Protein AF-A0A837KH55-F1 (afdb_monomer)

pLDDT: mean 96.49, std 4.57, range [69.25, 98.75]

Nearest PDB structures (foldseek):
  2b5a-assembly1_A  TM=7.692E-01  e=3.011E-03  [Bacillus] caldolyticus
  3f52-assembly1_A  TM=7.999E-01  e=3.204E-03  Corynebacterium glutamicum
  4ia8-assembly1_B  TM=8.181E-01  e=1.114E-02  Enterobacter sp. RFL1396
  3g5g-assembly5_J  TM=8.194E-01  e=1.262E-02  Enterobacter sp. RFL1396
  1adr-assembly1_A  TM=7.887E-01  e=1.114E-02  Lederbergvirus P22

Mean predicted aligned error: 2.12 Å

Radius of gyration: 10.91 Å; Cα contacts (8 Å, |Δi|>4): 72; chains: 1; bounding box: 23×23×25 Å

Secondary structure (DSSP, 8-state):
-----HHHHHHHHHHTT--HHHHHHHTTS-HHHHHHHHTTSS---HHHHHHHHHHTT--HHHHHHHHHS--

Foldseek 3Di:
DADDALQLLVLLCVVVVHQLQRSQVLLVHGSVVNVCRNVVVDTQDPSSVVSNCVSSVDDNVNSVVSNPDDD

InterPro domains:
  IPR001387 Cro/C1-type, helix-turn-helix domain [PF01381] (16-61)
  IPR001387 Cro/C1-type, helix-turn-helix domain [PS50943] (9-63)
  IPR001387 Cro/C1-type, helix-turn-helix domain [SM00530] (8-63)
  IPR001387 Cro/C1-type, helix-turn-helix domain [cd00093] (6-61)
  IPR010982 Lambda repressor-like, DNA-binding domain superfamily [G3DSA:1.10.260.40] (6-68)
  IPR010982 Lambda repressor-like, DNA-binding domain superfamily [SSF47413] (6-61)

Solvent-accessible surface area (backbone atoms only — not comparable to full-atom values): 4122 Å² total; per-residue (Å²): 129,74,86,55,44,39,69,54,50,52,44,51,34,57,76,70,69,45,52,51,49,58,52,15,53,77,62,74,47,53,23,66,58,43,53,34,21,58,69,66,78,36,80,64,47,73,74,52,37,54,41,51,33,65,75,68,68,57,43,63,66,57,51,50,53,51,68,69,48,84,130

Structure (mmCIF, N/CA/C/O backbone):
data_AF-A0A837KH55-F1
#
_entry.id   AF-A0A837KH55-F1
#
loop_
_atom_site.group_PDB
_atom_site.id
_atom_site.type_symbol
_atom_site.label_atom_id
_atom_site.label_alt_id
_atom_site.label_comp_id
_atom_site.label_asym_id
_atom_site.label_entity_id
_atom_site.label_seq_id
_atom_site.pdbx_PDB_ins_code
_atom_site.Cartn_x
_atom_site.Cartn_y
_atom_site.Cartn_z
_atom_site.occupancy
_atom_site.B_iso_or_equiv
_atom_site.auth_seq_id
_atom_site.auth_comp_id
_atom_site.auth_asym_id
_atom_site.auth_atom_id
_atom_site.pdbx_PDB_model_num
ATOM 1 N N . MET A 1 1 ? 8.120 7.628 -10.698 1.00 77.75 1 MET A N 1
ATOM 2 C CA . MET A 1 1 ? 7.574 7.394 -9.339 1.00 77.75 1 MET A CA 1
ATOM 3 C C . MET A 1 1 ? 6.320 6.553 -9.493 1.00 77.75 1 MET A C 1
ATOM 5 O O . MET A 1 1 ? 5.512 6.897 -10.347 1.00 77.75 1 MET A O 1
ATOM 9 N N . VAL A 1 2 ? 6.182 5.457 -8.743 1.00 92.81 2 VAL A N 1
ATOM 10 C CA . VAL A 1 2 ? 5.002 4.577 -8.816 1.00 92.81 2 VAL A CA 1
ATOM 11 C C . VAL A 1 2 ? 3.739 5.384 -8.501 1.00 92.81 2 VAL A C 1
ATOM 13 O O . VAL A 1 2 ? 3.685 6.081 -7.485 1.00 92.81 2 VAL A O 1
ATOM 16 N N . LYS A 1 3 ? 2.733 5.320 -9.381 1.00 95.25 3 LYS A N 1
ATOM 17 C CA . LYS A 1 3 ? 1.420 5.924 -9.131 1.00 95.25 3 LYS A CA 1
ATOM 18 C C . LYS A 1 3 ? 0.623 4.998 -8.214 1.00 95.25 3 LYS A C 1
ATOM 20 O O . LYS A 1 3 ? 0.298 3.879 -8.605 1.00 95.25 3 LYS A O 1
ATOM 25 N N . VAL A 1 4 ? 0.298 5.493 -7.022 1.00 97.56 4 VAL A N 1
ATOM 26 C CA . VAL A 1 4 ? -0.535 4.793 -6.039 1.00 97.56 4 VAL A CA 1
ATOM 27 C C . VAL A 1 4 ? -1.924 5.422 -6.035 1.00 97.56 4 VAL A C 1
ATOM 29 O O . VAL A 1 4 ? -2.074 6.585 -5.672 1.00 97.56 4 VAL A O 1
ATOM 32 N N . ASP A 1 5 ? -2.919 4.656 -6.466 1.00 97.50 5 ASP A N 1
ATOM 33 C CA . ASP A 1 5 ? -4.342 5.001 -6.478 1.00 97.50 5 ASP A CA 1
ATOM 34 C C . ASP A 1 5 ? -5.157 3.892 -5.792 1.00 97.50 5 ASP A C 1
ATOM 36 O O . ASP A 1 5 ? -4.592 2.912 -5.301 1.00 97.50 5 ASP A O 1
ATOM 40 N N . SER A 1 6 ? -6.477 4.073 -5.706 1.00 97.69 6 SER A N 1
ATOM 41 C CA . SER A 1 6 ? -7.383 3.140 -5.029 1.00 97.69 6 SER A CA 1
ATOM 42 C C . SER A 1 6 ? -7.254 1.709 -5.554 1.00 97.69 6 SER A C 1
ATOM 44 O O . SER A 1 6 ? -7.168 0.779 -4.759 1.00 97.69 6 SER A O 1
ATOM 46 N N . GLU A 1 7 ? -7.161 1.535 -6.874 1.00 97.12 7 GLU A N 1
ATOM 47 C CA . GLU A 1 7 ? -6.999 0.226 -7.509 1.00 97.12 7 GLU A CA 1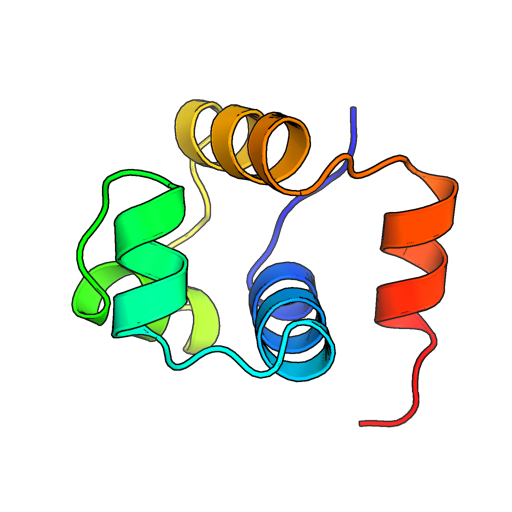
ATOM 48 C C . GLU A 1 7 ? -5.730 -0.490 -7.025 1.00 97.12 7 GLU A C 1
ATOM 50 O O . GLU A 1 7 ? -5.787 -1.652 -6.617 1.00 97.12 7 GLU A O 1
ATOM 55 N N . LEU A 1 8 ? -4.584 0.203 -7.022 1.00 97.69 8 LEU A N 1
ATOM 56 C CA . LEU A 1 8 ? -3.334 -0.397 -6.559 1.00 97.69 8 LEU A CA 1
ATOM 57 C C . LEU A 1 8 ? -3.394 -0.752 -5.070 1.00 97.69 8 LEU A C 1
ATOM 59 O O . LEU A 1 8 ? -2.864 -1.788 -4.681 1.00 97.69 8 LEU A O 1
ATOM 63 N N . VAL A 1 9 ? -4.047 0.075 -4.246 1.00 98.12 9 VAL A N 1
ATOM 64 C CA . VAL A 1 9 ? -4.228 -0.202 -2.811 1.00 98.12 9 VAL A CA 1
ATOM 65 C C . VAL A 1 9 ? -5.057 -1.469 -2.594 1.00 98.12 9 VAL A C 1
ATOM 67 O O . VAL A 1 9 ? -4.623 -2.330 -1.833 1.00 98.12 9 VAL A O 1
ATOM 70 N N . ILE A 1 10 ? -6.183 -1.621 -3.301 1.00 98.06 10 ILE A N 1
ATOM 71 C CA . ILE A 1 10 ? -7.048 -2.811 -3.210 1.00 98.06 10 ILE A CA 1
ATOM 72 C C . ILE A 1 10 ? -6.252 -4.074 -3.540 1.00 98.06 10 ILE A C 1
ATOM 74 O O . ILE A 1 10 ? -6.228 -5.027 -2.761 1.00 98.06 10 ILE A O 1
ATOM 78 N N . ARG A 1 11 ? -5.579 -4.068 -4.695 1.00 97.75 11 ARG A N 1
ATOM 79 C CA . ARG A 1 11 ? -4.855 -5.234 -5.216 1.00 97.75 11 ARG A CA 1
ATOM 80 C C . ARG A 1 11 ? -3.667 -5.597 -4.337 1.00 97.75 11 ARG A C 1
ATOM 82 O O . ARG A 1 11 ? -3.502 -6.760 -3.988 1.00 97.75 11 ARG A O 1
ATOM 89 N N . LEU A 1 12 ? -2.873 -4.604 -3.937 1.00 98.06 12 LEU A N 1
ATOM 90 C CA . LEU A 1 12 ? -1.741 -4.816 -3.041 1.00 98.06 12 LEU A CA 1
ATOM 91 C C . LEU A 1 12 ? -2.197 -5.395 -1.702 1.00 98.06 12 LEU A C 1
ATOM 93 O O . LEU A 1 12 ? -1.638 -6.384 -1.242 1.00 98.06 12 LEU A O 1
ATOM 97 N N . ARG A 1 13 ? -3.242 -4.818 -1.097 1.00 98.06 13 ARG A N 1
ATOM 98 C CA . ARG A 1 13 ? -3.780 -5.314 0.170 1.00 98.06 13 ARG A CA 1
ATOM 99 C C . ARG A 1 13 ? -4.265 -6.761 0.052 1.00 98.06 13 ARG A C 1
ATOM 101 O O . ARG A 1 13 ? -4.000 -7.554 0.952 1.00 98.06 13 ARG A O 1
ATOM 108 N N . ALA A 1 14 ? -4.968 -7.093 -1.033 1.00 97.00 14 ALA A N 1
ATOM 109 C CA . ALA A 1 14 ? -5.480 -8.439 -1.276 1.00 97.00 14 ALA A CA 1
ATOM 110 C C . ALA A 1 14 ? -4.351 -9.466 -1.463 1.00 97.00 14 ALA A C 1
ATOM 112 O O . ALA A 1 14 ? -4.402 -10.531 -0.854 1.00 97.00 14 ALA A O 1
ATOM 113 N N . VAL A 1 15 ? -3.314 -9.132 -2.239 1.00 96.75 15 VAL A N 1
ATOM 114 C CA . VAL A 1 15 ? -2.150 -10.010 -2.472 1.00 96.75 15 VAL A CA 1
ATOM 115 C C . VAL A 1 15 ? -1.341 -10.242 -1.196 1.00 96.75 15 VAL A C 1
ATOM 117 O O . VAL A 1 15 ? -0.866 -11.349 -0.965 1.00 96.75 15 VAL A O 1
ATOM 120 N N . GLU A 1 16 ? -1.234 -9.231 -0.336 1.00 96.81 16 GLU A N 1
ATOM 121 C CA . GLU A 1 16 ? -0.590 -9.351 0.977 1.00 96.81 16 GLU A CA 1
ATOM 122 C C . GLU A 1 16 ? -1.454 -10.104 2.010 1.00 96.81 16 GLU A C 1
ATOM 124 O O . GLU A 1 16 ? -0.995 -10.365 3.122 1.00 96.81 16 GLU A O 1
ATOM 129 N N . GLY A 1 17 ? -2.711 -10.432 1.682 1.00 97.81 17 GLY A N 1
ATOM 130 C CA . GLY A 1 17 ? -3.636 -11.118 2.588 1.00 97.81 17 GLY A CA 1
ATOM 131 C C . GLY A 1 17 ? -4.055 -10.280 3.800 1.00 97.81 17 GLY A C 1
ATOM 132 O O . GLY A 1 17 ? -4.385 -10.839 4.842 1.00 97.81 17 GLY A O 1
ATOM 133 N N . LEU A 1 18 ? -4.023 -8.947 3.688 1.00 98.38 18 LEU A N 1
ATOM 134 C CA . LEU A 1 18 ? -4.246 -8.038 4.815 1.00 98.38 18 LEU A CA 1
ATOM 135 C C . LEU A 1 18 ? -5.690 -7.525 4.879 1.00 98.38 18 LEU A C 1
ATOM 137 O O . LEU A 1 18 ? -6.324 -7.171 3.876 1.00 98.38 18 LEU A O 1
ATOM 141 N N . THR A 1 19 ? -6.194 -7.367 6.097 1.00 98.62 19 THR A N 1
ATOM 142 C CA . THR A 1 19 ? -7.371 -6.534 6.367 1.00 98.62 19 THR A CA 1
ATOM 143 C C . THR A 1 19 ? -7.046 -5.050 6.152 1.00 98.62 19 THR A C 1
ATOM 145 O O . THR A 1 19 ? -5.884 -4.633 6.142 1.00 98.62 19 THR A O 1
ATOM 148 N N . GLN A 1 20 ? -8.076 -4.210 5.994 1.00 98.69 20 GLN A N 1
ATOM 149 C CA . GLN A 1 20 ? -7.891 -2.755 5.872 1.00 98.69 20 GLN A CA 1
ATOM 150 C C . GLN A 1 20 ? -7.180 -2.166 7.100 1.00 98.69 20 GLN A C 1
ATOM 152 O O . GLN A 1 20 ? -6.329 -1.288 6.961 1.00 98.69 20 GLN A O 1
ATOM 157 N N . ASP A 1 21 ? -7.482 -2.682 8.293 1.00 98.62 21 ASP A N 1
ATOM 158 C CA . ASP A 1 21 ? -6.834 -2.267 9.536 1.00 98.62 21 ASP A CA 1
ATOM 159 C C . ASP A 1 21 ? -5.361 -2.685 9.600 1.00 98.62 21 ASP A C 1
ATOM 161 O 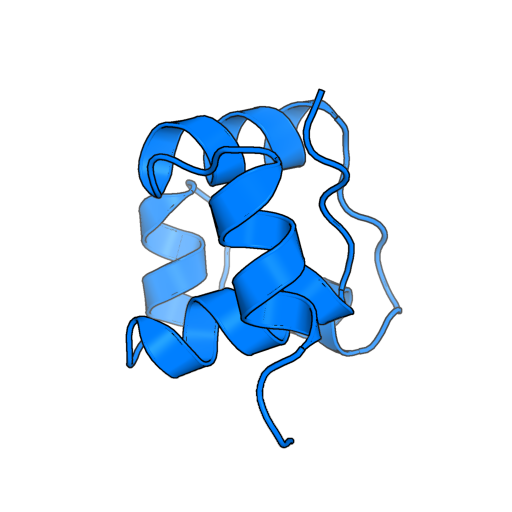O . ASP A 1 21 ? -4.518 -1.879 9.993 1.00 98.62 21 ASP A O 1
ATOM 165 N N . GLU A 1 22 ? -5.012 -3.909 9.195 1.00 98.75 22 GLU A N 1
ATOM 166 C CA . GLU A 1 22 ? -3.612 -4.359 9.154 1.00 98.75 22 GLU A CA 1
ATOM 167 C C . GLU A 1 22 ? -2.785 -3.565 8.146 1.00 98.75 22 GLU A C 1
ATOM 169 O O . GLU A 1 22 ? -1.691 -3.099 8.476 1.00 98.75 22 GLU A O 1
ATOM 174 N N . PHE A 1 23 ? -3.330 -3.350 6.947 1.00 98.69 23 PHE A N 1
ATOM 175 C CA . PHE A 1 23 ? -2.691 -2.536 5.919 1.00 98.69 23 PHE A CA 1
ATOM 176 C C . PHE A 1 23 ? -2.480 -1.097 6.404 1.00 98.69 23 PHE A C 1
ATOM 178 O O . PHE A 1 23 ? -1.384 -0.544 6.292 1.00 98.69 23 PHE A O 1
ATOM 185 N N . GLY A 1 24 ? -3.514 -0.505 7.012 1.00 98.50 24 GLY A N 1
ATOM 186 C CA . GLY A 1 24 ? -3.448 0.831 7.592 1.00 98.50 24 GLY A CA 1
ATOM 187 C C . GLY A 1 24 ? -2.365 0.944 8.666 1.00 98.50 24 GLY A C 1
ATOM 188 O O . GLY A 1 24 ? -1.555 1.876 8.626 1.00 98.50 24 GLY A O 1
ATOM 189 N N . ARG A 1 25 ? -2.287 -0.037 9.579 1.00 98.44 25 ARG A N 1
ATOM 190 C CA . ARG A 1 25 ? -1.267 -0.080 10.638 1.00 98.44 25 ARG A CA 1
ATOM 191 C C . ARG A 1 25 ? 0.154 -0.064 10.078 1.00 98.44 25 ARG A C 1
ATOM 193 O O . ARG A 1 25 ? 0.955 0.737 10.562 1.00 98.44 25 ARG A O 1
ATOM 200 N N . ARG A 1 26 ? 0.453 -0.858 9.040 1.00 98.31 26 ARG A N 1
ATOM 201 C CA . ARG A 1 26 ? 1.789 -0.888 8.409 1.00 98.31 26 ARG A CA 1
ATOM 202 C C . ARG A 1 26 ? 2.222 0.488 7.889 1.00 98.31 26 ARG A C 1
ATOM 204 O O . ARG A 1 26 ? 3.347 0.916 8.118 1.00 98.31 26 ARG A O 1
ATOM 211 N N . ILE A 1 27 ? 1.300 1.264 7.312 1.00 97.75 27 ILE A N 1
ATOM 212 C CA . ILE A 1 27 ? 1.602 2.607 6.771 1.00 97.75 27 ILE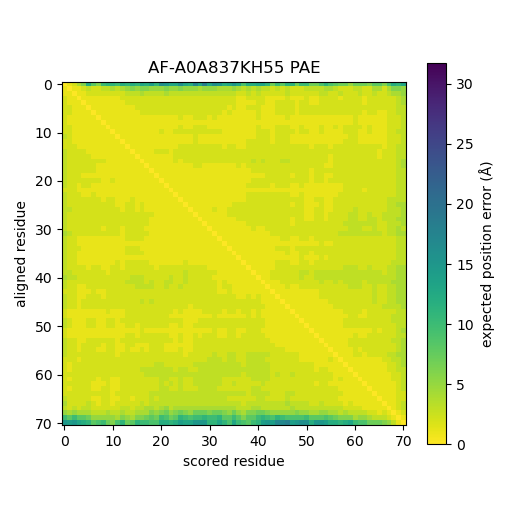 A CA 1
ATOM 213 C C . ILE A 1 27 ? 1.233 3.774 7.707 1.00 97.75 27 ILE A C 1
ATOM 215 O O . ILE A 1 27 ? 1.273 4.946 7.301 1.00 97.75 27 ILE A O 1
ATOM 219 N N . LYS A 1 28 ? 0.935 3.478 8.980 1.00 97.56 28 LYS A N 1
ATOM 220 C CA . LYS A 1 28 ? 0.601 4.446 10.041 1.00 97.56 28 LYS A CA 1
ATOM 221 C C . LYS A 1 28 ? -0.629 5.306 9.715 1.00 97.56 28 LYS A C 1
ATOM 223 O O . LYS A 1 28 ? -0.575 6.538 9.790 1.00 97.56 28 LYS A O 1
ATOM 228 N N . VAL A 1 29 ? -1.721 4.659 9.314 1.00 97.81 29 VAL A N 1
ATOM 229 C CA . VAL A 1 29 ? -3.064 5.243 9.149 1.00 97.81 29 VAL A CA 1
ATOM 230 C C . VAL A 1 29 ? -4.124 4.293 9.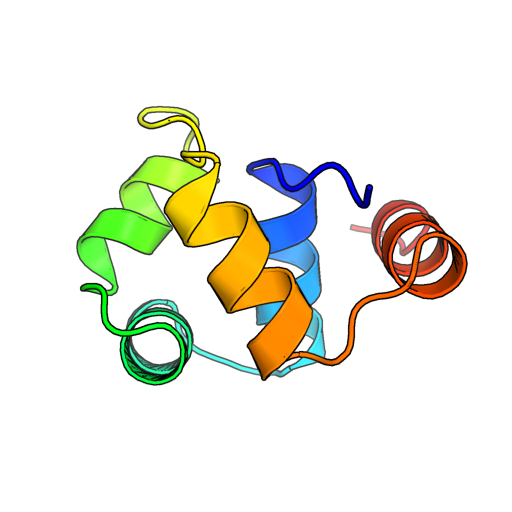722 1.00 97.81 29 VAL A C 1
ATOM 232 O O . VAL A 1 29 ? -3.824 3.158 10.080 1.00 97.81 29 VAL A O 1
ATOM 235 N N . THR A 1 30 ? -5.369 4.746 9.835 1.00 98.44 30 THR A N 1
ATOM 236 C CA . THR A 1 30 ? -6.482 3.889 10.271 1.00 98.44 30 THR A CA 1
ATOM 237 C C . THR A 1 30 ? -6.989 3.025 9.114 1.00 98.44 30 THR A C 1
ATOM 239 O O . THR A 1 30 ? -6.930 3.457 7.960 1.00 98.44 30 THR A O 1
ATOM 242 N N . GLY A 1 31 ? -7.555 1.844 9.390 1.00 98.38 31 GLY A N 1
ATOM 243 C CA . GLY A 1 31 ? -8.225 1.062 8.342 1.00 98.38 31 GLY A CA 1
ATOM 244 C C . GLY A 1 31 ? -9.447 1.774 7.767 1.00 9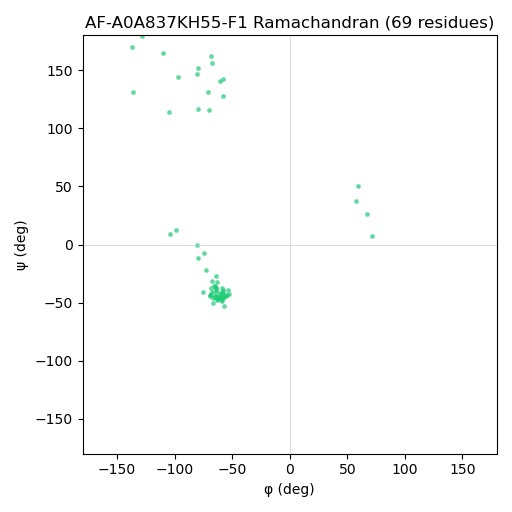8.38 31 GLY A C 1
ATOM 245 O O . GLY A 1 31 ? -9.720 1.650 6.578 1.00 98.38 31 GLY A O 1
ATOM 246 N N . GLY A 1 32 ? -10.097 2.646 8.547 1.00 98.50 32 GLY A N 1
ATOM 247 C CA . GLY A 1 32 ? -11.110 3.574 8.037 1.00 98.50 32 GLY A CA 1
ATOM 248 C C . GLY A 1 32 ? -10.593 4.446 6.886 1.00 98.50 32 GLY A C 1
ATOM 249 O O . GLY A 1 32 ? -11.255 4.542 5.859 1.00 98.50 32 GLY A O 1
ATOM 250 N N . MET A 1 33 ? -9.377 4.999 6.990 1.00 98.38 33 MET A N 1
ATOM 251 C CA . MET A 1 33 ? -8.770 5.760 5.889 1.00 98.38 33 MET A CA 1
ATOM 252 C C . MET A 1 33 ? -8.504 4.880 4.659 1.00 98.38 33 MET A C 1
ATOM 254 O O . MET A 1 33 ? -8.700 5.343 3.538 1.00 98.38 33 MET A O 1
ATOM 258 N N . ILE A 1 34 ? -8.088 3.623 4.849 1.00 98.56 34 ILE A N 1
ATOM 259 C CA . ILE A 1 34 ? -7.933 2.666 3.740 1.00 98.56 34 ILE A CA 1
ATOM 260 C C . ILE A 1 34 ? -9.284 2.419 3.070 1.00 98.56 34 ILE A C 1
ATOM 262 O O . ILE A 1 34 ? -9.391 2.528 1.855 1.00 98.56 34 ILE A O 1
ATOM 266 N N . SER A 1 35 ? -10.339 2.206 3.854 1.00 98.56 35 SER A N 1
ATOM 267 C CA . SER A 1 35 ? -11.704 2.050 3.35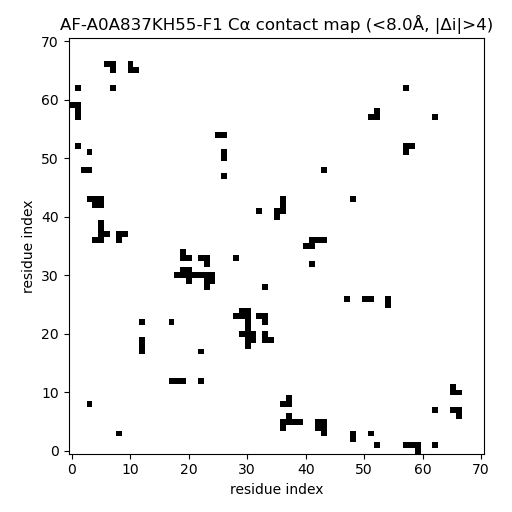3 1.00 98.56 35 SER A CA 1
ATOM 268 C C . SER A 1 35 ? -12.190 3.257 2.539 1.00 98.56 35 SER A C 1
ATOM 270 O O . SER A 1 35 ? -12.851 3.084 1.516 1.00 98.56 35 SER A O 1
ATOM 272 N N . GLU A 1 36 ? -11.889 4.489 2.965 1.00 98.69 36 GLU A N 1
ATOM 273 C CA . GLU A 1 36 ? -12.206 5.701 2.191 1.00 98.69 36 GLU A CA 1
ATOM 274 C C . GLU A 1 36 ? -11.450 5.751 0.857 1.00 98.69 36 GLU A C 1
ATOM 276 O O . GLU A 1 36 ? -12.018 6.157 -0.157 1.00 98.69 36 GLU A O 1
ATOM 281 N N . ILE A 1 37 ? -10.182 5.328 0.855 1.00 98.50 37 ILE A N 1
ATOM 282 C CA . ILE A 1 37 ? -9.344 5.272 -0.347 1.00 98.50 37 ILE A CA 1
ATOM 283 C C . ILE A 1 37 ? -9.872 4.229 -1.329 1.00 98.50 37 ILE A C 1
ATOM 285 O O . ILE A 1 37 ? -10.085 4.545 -2.496 1.00 98.50 37 ILE A O 1
ATOM 289 N N . GLU A 1 38 ? -10.128 3.004 -0.871 1.00 97.94 38 GLU A N 1
ATOM 290 C CA . GLU A 1 38 ? -10.594 1.904 -1.725 1.00 97.94 38 GLU A CA 1
ATOM 291 C C . GLU A 1 38 ? -11.964 2.198 -2.351 1.00 97.94 38 GLU A C 1
ATOM 293 O O . GLU A 1 38 ? -12.210 1.836 -3.497 1.00 97.94 38 GLU A O 1
ATOM 298 N N . ARG A 1 39 ? -12.831 2.937 -1.646 1.00 97.94 39 ARG A N 1
ATOM 299 C CA . ARG A 1 39 ? -14.131 3.399 -2.165 1.00 97.94 39 ARG A CA 1
ATOM 300 C C . ARG A 1 39 ? -14.045 4.640 -3.061 1.00 97.94 39 ARG A C 1
ATOM 302 O O . ARG A 1 39 ? -15.075 5.140 -3.500 1.00 97.94 39 ARG A O 1
ATOM 309 N N . GLY A 1 40 ? -12.850 5.183 -3.292 1.00 96.62 40 GLY A N 1
ATOM 310 C CA . GLY A 1 40 ? -12.649 6.396 -4.090 1.00 96.62 40 GLY A CA 1
ATOM 311 C C . GLY A 1 40 ? -13.125 7.690 -3.416 1.00 96.62 40 GLY A C 1
ATOM 312 O O . GLY A 1 40 ? -13.089 8.744 -4.044 1.00 96.62 40 GLY A O 1
ATOM 313 N N . MET A 1 41 ? -13.527 7.648 -2.139 1.00 97.69 41 MET A N 1
ATOM 314 C CA . MET A 1 41 ? -13.933 8.838 -1.379 1.00 97.69 41 MET A CA 1
ATOM 315 C C . MET A 1 41 ? -12.733 9.716 -1.007 1.00 97.69 41 MET A C 1
ATOM 317 O O . MET A 1 41 ? -12.884 10.908 -0.746 1.00 97.69 41 MET A O 1
ATOM 321 N N . LYS A 1 42 ? -11.529 9.132 -0.978 1.00 97.75 42 LYS A N 1
ATOM 322 C CA . LYS A 1 42 ? -10.292 9.837 -0.651 1.00 97.75 42 LYS A CA 1
ATOM 323 C C . LYS A 1 42 ? -9.164 9.454 -1.591 1.00 97.75 42 LYS A C 1
ATOM 325 O O . LYS A 1 42 ? -8.864 8.283 -1.782 1.00 97.75 42 LYS A O 1
ATOM 330 N N . GLN A 1 43 ? -8.483 10.459 -2.130 1.00 97.44 43 GLN A N 1
ATOM 331 C CA . GLN A 1 43 ? -7.303 10.232 -2.956 1.00 97.44 43 GLN A CA 1
ATOM 332 C C . GLN A 1 43 ? -6.061 9.971 -2.099 1.00 97.44 43 GLN A C 1
ATOM 334 O O . GLN A 1 43 ? -5.881 10.546 -1.020 1.00 97.44 43 GLN A O 1
ATOM 339 N N . VAL A 1 44 ? -5.161 9.128 -2.606 1.00 97.56 44 VAL A N 1
ATOM 340 C CA . VAL A 1 44 ? -3.876 8.856 -1.958 1.00 97.56 44 VAL A CA 1
ATOM 341 C C . VAL A 1 44 ? -2.986 10.096 -2.070 1.00 97.56 44 VAL A C 1
ATOM 343 O O . VAL A 1 44 ? -2.578 10.504 -3.155 1.00 97.56 44 VAL A O 1
ATOM 346 N N . SER A 1 45 ? -2.652 10.706 -0.932 1.00 97.19 45 SER A N 1
ATOM 347 C CA . SER A 1 45 ? -1.703 11.827 -0.911 1.00 97.19 45 SER A CA 1
ATOM 348 C C . SER A 1 45 ? -0.287 11.377 -1.287 1.00 97.19 45 SER A C 1
ATOM 350 O O . SER A 1 45 ? 0.106 10.240 -1.024 1.00 97.19 45 SER A O 1
ATOM 352 N N . ARG A 1 46 ? 0.547 12.299 -1.784 1.00 96.88 46 ARG A N 1
ATOM 353 C CA . ARG A 1 46 ? 1.960 12.024 -2.113 1.00 96.88 46 ARG A CA 1
ATOM 354 C C . ARG A 1 46 ? 2.738 11.397 -0.949 1.00 96.88 46 ARG A C 1
ATOM 356 O O . ARG A 1 46 ? 3.483 10.443 -1.144 1.00 96.88 46 ARG A O 1
ATOM 363 N N . LYS A 1 47 ? 2.539 11.902 0.275 1.00 96.75 47 LYS A N 1
ATOM 364 C CA . LYS A 1 47 ? 3.185 11.376 1.492 1.00 96.75 47 LYS A CA 1
ATOM 365 C C . LYS A 1 47 ? 2.742 9.947 1.808 1.00 96.75 47 LYS A C 1
ATOM 367 O O . LYS A 1 47 ? 3.527 9.171 2.346 1.00 96.75 47 LYS A O 1
ATOM 372 N N . LEU A 1 48 ? 1.481 9.612 1.540 1.00 97.62 48 LEU A N 1
ATOM 373 C CA . LEU A 1 48 ? 0.970 8.260 1.751 1.00 97.62 48 LEU A CA 1
ATOM 374 C C . LEU A 1 48 ? 1.464 7.308 0.657 1.00 97.62 48 LEU A C 1
ATOM 376 O O . LEU A 1 48 ? 1.909 6.217 0.984 1.00 97.62 48 LEU A O 1
ATOM 380 N N . ALA A 1 49 ? 1.494 7.755 -0.601 1.00 98.19 49 ALA A N 1
ATOM 381 C CA . ALA A 1 49 ? 2.059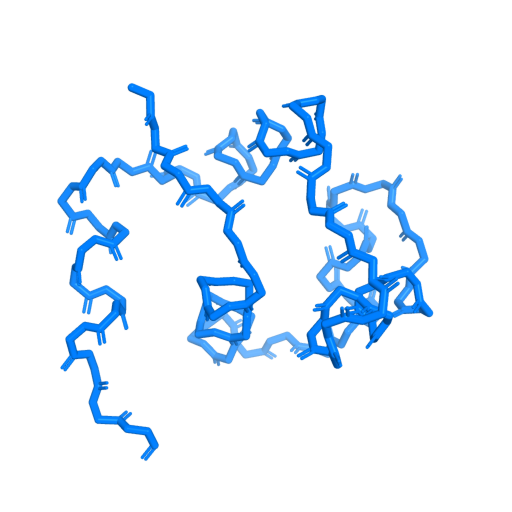 6.989 -1.708 1.00 98.19 49 ALA A CA 1
ATOM 382 C C . ALA A 1 49 ? 3.526 6.608 -1.448 1.00 98.19 49 ALA A C 1
ATOM 384 O O . ALA A 1 49 ? 3.888 5.450 -1.608 1.00 98.19 49 ALA A O 1
ATOM 385 N N . ILE A 1 50 ? 4.350 7.547 -0.963 1.00 97.69 50 ILE A N 1
ATOM 386 C CA . ILE A 1 50 ? 5.750 7.268 -0.593 1.00 97.69 50 ILE A CA 1
ATOM 387 C C . ILE A 1 50 ? 5.836 6.206 0.512 1.00 97.69 50 ILE A C 1
ATOM 389 O O . ILE A 1 50 ? 6.670 5.313 0.426 1.00 97.69 50 ILE A O 1
ATOM 393 N N . ARG A 1 51 ? 4.964 6.274 1.529 1.00 97.94 51 ARG A N 1
ATOM 394 C CA . ARG A 1 51 ? 4.925 5.273 2.607 1.00 97.94 51 ARG A CA 1
ATOM 395 C C . ARG A 1 51 ? 4.536 3.892 2.097 1.00 97.94 51 ARG A C 1
ATOM 397 O O . ARG A 1 51 ? 5.188 2.930 2.465 1.00 97.94 51 ARG A O 1
ATOM 404 N N . ILE A 1 52 ? 3.523 3.807 1.237 1.00 98.06 52 ILE A N 1
ATOM 405 C CA . ILE A 1 52 ? 3.091 2.540 0.631 1.00 98.06 52 ILE A CA 1
ATOM 406 C C . ILE A 1 52 ? 4.222 1.949 -0.219 1.00 98.06 52 ILE A C 1
ATOM 408 O O . ILE A 1 52 ? 4.547 0.777 -0.080 1.00 98.06 52 ILE A O 1
ATOM 412 N N . VAL A 1 53 ? 4.868 2.764 -1.055 1.00 98.19 53 VAL A N 1
ATOM 413 C CA . VAL A 1 53 ? 5.988 2.306 -1.890 1.00 98.19 53 VAL A CA 1
ATOM 414 C C . VAL A 1 53 ? 7.150 1.792 -1.040 1.00 98.19 53 VAL A C 1
ATOM 416 O O . VAL A 1 53 ? 7.698 0.741 -1.354 1.00 98.19 53 VAL A O 1
ATOM 419 N N . ALA A 1 54 ? 7.507 2.507 0.030 1.00 97.75 54 ALA A N 1
ATOM 420 C CA . ALA A 1 54 ? 8.604 2.120 0.911 1.00 97.75 54 ALA A CA 1
ATOM 421 C C . ALA A 1 54 ? 8.293 0.855 1.730 1.00 97.75 54 ALA A C 1
ATOM 423 O O . ALA A 1 54 ? 9.147 -0.017 1.826 1.00 97.75 54 ALA A O 1
ATOM 424 N N . GLU A 1 55 ? 7.087 0.748 2.291 1.00 98.19 55 GLU A N 1
ATOM 425 C CA . GLU A 1 55 ? 6.676 -0.377 3.146 1.00 98.19 55 GLU A CA 1
ATOM 426 C C . GLU A 1 55 ? 6.576 -1.695 2.369 1.00 98.19 55 GLU A C 1
ATOM 428 O O . GLU A 1 55 ? 7.002 -2.736 2.857 1.00 98.19 55 GLU A O 1
ATOM 433 N N . PHE A 1 56 ? 6.037 -1.651 1.148 1.00 97.19 56 PHE A N 1
ATOM 434 C CA . PHE A 1 56 ? 5.760 -2.848 0.347 1.00 97.19 56 PHE A CA 1
ATOM 435 C C . PHE A 1 56 ? 6.771 -3.075 -0.787 1.00 97.19 56 PHE A C 1
ATOM 437 O O . PHE A 1 56 ? 6.546 -3.911 -1.658 1.00 97.19 56 PHE A O 1
ATOM 444 N N . GLY A 1 57 ? 7.869 -2.310 -0.824 1.00 96.88 57 GLY A N 1
ATOM 445 C CA . GLY A 1 57 ? 8.926 -2.471 -1.828 1.00 96.88 57 GLY A CA 1
ATOM 446 C C . GLY A 1 57 ? 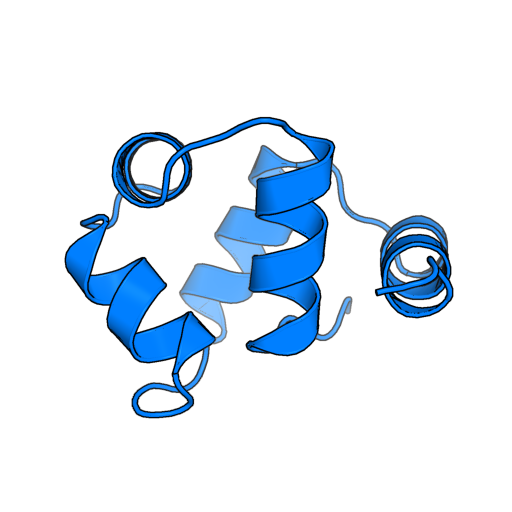8.434 -2.350 -3.275 1.00 96.88 57 GLY A C 1
ATOM 447 O O . GLY A 1 57 ? 8.883 -3.091 -4.150 1.00 96.88 57 GLY A O 1
ATOM 448 N N . LEU A 1 58 ? 7.480 -1.450 -3.541 1.00 97.06 58 LEU A N 1
ATOM 449 C CA . LEU A 1 58 ? 6.871 -1.342 -4.868 1.00 97.06 58 LEU A CA 1
ATOM 450 C C . LEU A 1 58 ? 7.840 -0.746 -5.891 1.00 97.06 58 LEU A C 1
ATOM 452 O O . LEU A 1 58 ? 8.383 0.344 -5.704 1.00 97.06 58 LEU A O 1
ATOM 456 N N . THR A 1 59 ? 7.947 -1.409 -7.036 1.00 97.00 59 THR A N 1
ATOM 457 C CA . THR A 1 59 ? 8.601 -0.894 -8.238 1.00 97.00 59 THR A CA 1
ATOM 458 C C . THR A 1 59 ? 7.542 -0.603 -9.307 1.00 97.00 59 THR A C 1
ATOM 460 O O . THR A 1 59 ? 6.391 -1.035 -9.171 1.00 97.00 59 THR A O 1
ATOM 463 N N . PRO A 1 60 ? 7.867 0.149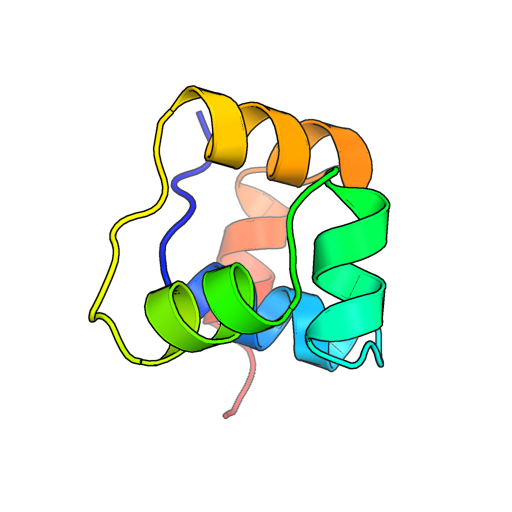 -10.374 1.00 96.38 60 PRO A N 1
ATOM 464 C CA . PRO A 1 60 ? 6.952 0.315 -11.503 1.00 96.38 60 PRO A CA 1
ATOM 465 C C . PRO A 1 60 ? 6.478 -1.027 -12.077 1.00 96.38 60 PRO A C 1
ATOM 467 O O . PRO A 1 60 ? 5.297 -1.178 -12.378 1.00 96.38 60 PRO A O 1
ATOM 470 N N . GLU A 1 61 ? 7.371 -2.013 -12.156 1.00 96.69 61 GLU A N 1
ATOM 471 C CA . GLU A 1 61 ? 7.089 -3.341 -12.698 1.00 96.69 61 GLU A CA 1
ATOM 472 C C . GLU A 1 61 ? 6.156 -4.141 -11.783 1.00 96.69 61 GLU A C 1
ATOM 474 O O . GLU A 1 61 ? 5.200 -4.749 -12.265 1.00 96.69 61 GLU A O 1
ATOM 479 N N . SER A 1 62 ? 6.387 -4.138 -10.463 1.00 96.44 62 SER A N 1
ATOM 480 C CA . SER A 1 62 ? 5.495 -4.846 -9.535 1.00 96.44 62 SER A CA 1
ATOM 481 C C . SER A 1 62 ? 4.120 -4.185 -9.452 1.00 96.44 62 SER A C 1
ATOM 483 O O . SER A 1 62 ? 3.110 -4.885 -9.430 1.00 96.44 62 SER A O 1
ATOM 485 N N . ALA A 1 63 ? 4.058 -2.852 -9.496 1.00 96.69 63 ALA A N 1
ATOM 486 C CA . ALA A 1 63 ? 2.797 -2.121 -9.536 1.00 96.69 63 ALA A CA 1
ATOM 487 C C . ALA A 1 63 ? 1.999 -2.403 -10.818 1.00 96.69 63 ALA A C 1
ATOM 489 O O . ALA A 1 63 ? 0.784 -2.577 -10.745 1.00 96.69 63 ALA A O 1
ATOM 490 N N . GLN A 1 64 ? 2.666 -2.477 -11.974 1.00 96.38 64 GLN A N 1
ATOM 491 C CA . GLN A 1 64 ? 2.022 -2.855 -13.233 1.00 96.38 64 GLN A CA 1
ATOM 492 C C . GLN A 1 64 ? 1.488 -4.289 -13.166 1.00 96.38 64 GLN A C 1
ATOM 494 O O . GLN A 1 64 ? 0.314 -4.516 -13.447 1.00 96.38 64 GLN A O 1
ATOM 499 N N . ARG A 1 65 ? 2.308 -5.235 -12.689 1.00 96.25 65 ARG A N 1
ATOM 500 C CA . ARG A 1 65 ? 1.900 -6.635 -12.522 1.00 96.25 65 ARG A CA 1
ATOM 501 C C . ARG A 1 65 ? 0.668 -6.771 -11.631 1.00 96.25 65 ARG A C 1
ATOM 503 O O . ARG A 1 65 ? -0.232 -7.529 -11.965 1.00 96.25 65 ARG A O 1
ATOM 510 N N . LEU A 1 66 ? 0.608 -6.034 -10.518 1.00 96.25 66 LEU A N 1
ATOM 511 C CA . LEU A 1 66 ? -0.555 -6.049 -9.627 1.00 96.25 66 LEU A CA 1
ATOM 512 C C . LEU A 1 66 ? -1.836 -5.625 -10.358 1.00 96.25 66 LEU A C 1
ATOM 514 O O . LEU A 1 66 ? -2.870 -6.258 -10.160 1.00 96.25 66 LEU A O 1
ATOM 518 N N . ARG A 1 67 ? -1.774 -4.594 -11.215 1.00 94.56 67 ARG A N 1
ATOM 519 C CA . ARG A 1 67 ? -2.925 -4.099 -12.000 1.00 94.56 67 ARG A CA 1
ATOM 520 C C . ARG A 1 67 ? -3.410 -5.090 -13.052 1.00 94.56 67 ARG A C 1
ATOM 522 O O . ARG A 1 67 ? -4.599 -5.132 -13.343 1.00 94.56 67 ARG A O 1
ATOM 529 N N . GLU A 1 68 ? -2.503 -5.887 -13.595 1.00 94.81 68 GLU A N 1
ATOM 530 C CA . GLU A 1 68 ? -2.813 -6.909 -14.598 1.00 94.81 68 GLU A CA 1
ATOM 531 C C . GLU A 1 68 ? -3.392 -8.193 -13.994 1.00 94.81 68 GLU A C 1
ATOM 533 O O . GLU A 1 68 ? -3.903 -9.032 -14.735 1.00 94.81 68 GLU A O 1
ATOM 538 N N . LEU A 1 69 ? -3.346 -8.362 -12.665 1.00 88.19 69 LEU A N 1
ATOM 539 C CA . LEU A 1 69 ? -3.964 -9.520 -12.024 1.00 88.19 69 LEU A CA 1
ATOM 540 C C . LEU A 1 69 ? -5.476 -9.546 -12.312 1.00 88.19 69 LEU A C 1
ATOM 542 O O . LEU A 1 69 ? -6.128 -8.494 -12.286 1.00 88.19 69 LEU A O 1
ATOM 546 N N . PRO A 1 70 ? -6.062 -10.729 -12.555 1.00 83.31 70 PRO A N 1
ATOM 547 C CA . PRO A 1 70 ? -7.511 -10.856 -12.610 1.00 83.31 70 PRO A CA 1
ATOM 548 C C . PRO A 1 70 ? -8.121 -10.376 -11.285 1.00 83.31 70 PRO A C 1
ATOM 550 O O . PRO A 1 70 ? -7.516 -10.545 -10.223 1.00 83.31 70 PRO A O 1
ATOM 553 N N . ALA A 1 71 ? -9.268 -9.702 -11.388 1.00 69.25 71 ALA A N 1
ATOM 554 C CA . ALA A 1 71 ? -10.020 -9.204 -10.239 1.00 69.25 71 ALA A CA 1
ATOM 555 C C . ALA A 1 71 ? -10.632 -10.346 -9.418 1.00 69.25 71 ALA A C 1
ATOM 557 O O . ALA A 1 71 ? -10.998 -11.376 -10.030 1.00 69.25 71 ALA A O 1
#

Sequence (71 aa):
MVKVDSELVIRLRAVEGLTQDEFGRRIKVTGGMISEIERGMKQVSRKLAIRIVAEFGLTPESAQRLRELPA

Organism: NCBI:txid54913